Protein AF-A0A7I7SP99-F1 (afdb_monomer_lite)

Structure (mmCIF, N/CA/C/O backbone):
data_AF-A0A7I7SP99-F1
#
_entry.id   AF-A0A7I7SP99-F1
#
loop_
_atom_site.group_PDB
_atom_site.id
_atom_site.type_symbol
_atom_site.label_atom_id
_atom_site.label_alt_id
_atom_site.label_comp_id
_atom_site.label_asym_id
_atom_site.label_entity_id
_atom_site.label_seq_id
_atom_site.pdbx_PDB_ins_code
_atom_site.Cartn_x
_atom_site.Cartn_y
_atom_site.Cartn_z
_atom_site.occupancy
_atom_site.B_iso_or_equiv
_atom_site.auth_seq_id
_atom_site.auth_comp_id
_atom_site.auth_asym_id
_atom_site.auth_atom_id
_atom_site.pdbx_PDB_model_num
ATOM 1 N N . MET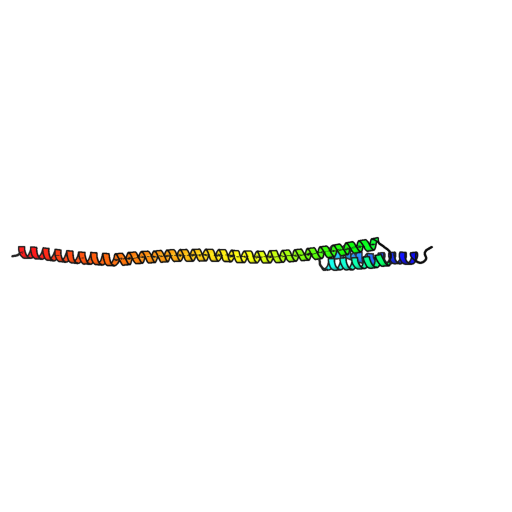 A 1 1 ? 38.782 -0.717 -62.010 1.00 42.06 1 MET A N 1
ATOM 2 C CA . MET A 1 1 ? 38.933 -0.086 -60.677 1.00 42.06 1 MET A CA 1
ATOM 3 C C . MET A 1 1 ? 37.761 0.852 -60.458 1.00 42.06 1 MET A C 1
ATOM 5 O O . MET A 1 1 ? 37.566 1.747 -61.267 1.00 42.06 1 MET A O 1
ATOM 9 N N . ASN A 1 2 ? 36.937 0.605 -59.436 1.00 46.06 2 ASN A N 1
ATOM 10 C CA . ASN A 1 2 ? 35.737 1.404 -59.179 1.00 46.06 2 ASN A CA 1
ATOM 11 C C . ASN A 1 2 ? 36.122 2.762 -58.578 1.00 46.06 2 ASN A C 1
ATOM 13 O O . ASN A 1 2 ? 36.427 2.861 -57.391 1.00 46.06 2 ASN A O 1
ATOM 17 N N . ILE A 1 3 ? 36.073 3.808 -59.401 1.00 51.94 3 ILE A N 1
ATOM 18 C CA . ILE A 1 3 ? 36.378 5.203 -59.034 1.00 51.94 3 ILE A CA 1
ATOM 19 C C . ILE A 1 3 ? 35.402 5.725 -57.957 1.00 51.94 3 ILE A C 1
ATOM 21 O O . ILE A 1 3 ? 35.738 6.629 -57.206 1.00 51.94 3 ILE A O 1
ATOM 25 N N . ILE A 1 4 ? 34.232 5.091 -57.813 1.00 56.94 4 ILE A N 1
ATOM 26 C CA . ILE A 1 4 ? 33.204 5.410 -56.806 1.00 56.94 4 ILE A CA 1
ATOM 27 C C . ILE A 1 4 ? 33.461 4.694 -55.459 1.00 56.94 4 ILE A C 1
ATOM 29 O O . ILE A 1 4 ? 33.071 5.189 -54.403 1.00 56.94 4 ILE A O 1
ATOM 33 N N . ALA A 1 5 ? 34.172 3.559 -55.455 1.00 56.34 5 ALA A N 1
ATOM 34 C CA . ALA A 1 5 ? 34.418 2.778 -54.235 1.00 56.34 5 ALA A CA 1
ATOM 35 C C . ALA A 1 5 ? 35.477 3.415 -53.316 1.00 56.34 5 ALA A C 1
ATOM 37 O O . ALA A 1 5 ? 35.370 3.321 -52.094 1.00 56.34 5 ALA A O 1
ATOM 38 N N . MET A 1 6 ? 36.469 4.099 -53.893 1.00 54.50 6 MET A N 1
ATOM 39 C CA . MET A 1 6 ? 37.490 4.844 -53.144 1.00 54.50 6 MET A CA 1
ATOM 40 C C . MET A 1 6 ? 36.904 6.004 -52.310 1.00 54.50 6 MET A C 1
ATOM 42 O O . MET A 1 6 ? 37.159 6.033 -51.106 1.00 54.50 6 MET A O 1
ATOM 46 N N . PRO A 1 7 ? 36.074 6.915 -52.864 1.00 63.28 7 PRO A N 1
ATOM 47 C CA . PRO A 1 7 ? 35.458 7.988 -52.083 1.00 63.28 7 PRO A CA 1
ATOM 48 C C . PRO A 1 7 ? 34.558 7.474 -50.954 1.00 63.28 7 PRO A C 1
ATOM 50 O O . PRO A 1 7 ? 34.599 8.022 -49.857 1.00 63.28 7 PRO A O 1
ATOM 53 N N . LEU A 1 8 ? 33.798 6.394 -51.173 1.00 60.19 8 LEU A N 1
ATOM 54 C CA . LEU A 1 8 ? 32.946 5.795 -50.136 1.00 60.19 8 LEU A CA 1
ATOM 55 C C . LEU A 1 8 ? 33.759 5.157 -49.001 1.00 60.19 8 LEU A C 1
ATOM 57 O O . LEU A 1 8 ? 33.396 5.294 -47.833 1.00 60.19 8 LEU A O 1
ATOM 61 N N . ALA A 1 9 ? 34.877 4.496 -49.314 1.00 61.97 9 ALA A N 1
ATOM 62 C CA . ALA A 1 9 ? 35.782 3.945 -48.306 1.00 61.97 9 ALA A CA 1
ATOM 63 C C . ALA A 1 9 ? 36.441 5.050 -47.462 1.00 61.97 9 ALA A C 1
ATOM 65 O O . ALA A 1 9 ? 36.540 4.927 -46.240 1.00 61.97 9 ALA A O 1
ATOM 66 N N . ILE A 1 10 ? 36.822 6.159 -48.098 1.00 67.25 10 ILE A N 1
ATOM 67 C CA . ILE A 1 10 ? 37.351 7.343 -47.416 1.00 67.25 10 ILE A CA 1
ATOM 68 C C . ILE A 1 10 ? 36.268 7.975 -46.530 1.00 67.25 10 ILE A C 1
ATOM 70 O O . ILE A 1 10 ? 36.549 8.296 -45.377 1.00 67.25 10 ILE A O 1
ATOM 74 N N . LEU A 1 11 ? 35.024 8.090 -47.005 1.00 63.97 11 LEU A N 1
ATOM 75 C CA . LEU A 1 11 ? 33.904 8.602 -46.206 1.00 63.97 11 LEU A CA 1
ATOM 76 C C . LEU A 1 11 ? 33.612 7.723 -44.983 1.00 63.97 11 LEU A C 1
ATOM 78 O O . LEU A 1 11 ? 33.389 8.246 -43.894 1.00 63.97 11 LEU A O 1
ATOM 82 N N . ARG A 1 12 ? 33.673 6.392 -45.129 1.00 62.91 12 ARG A N 1
ATOM 83 C CA . ARG A 1 12 ? 33.562 5.445 -44.005 1.00 62.91 12 ARG A CA 1
ATOM 84 C C . ARG A 1 12 ? 34.680 5.647 -42.983 1.00 62.91 12 ARG A C 1
ATOM 86 O O . ARG A 1 12 ? 34.412 5.617 -41.785 1.00 62.91 12 ARG A O 1
ATOM 93 N N . LEU A 1 13 ? 35.913 5.886 -43.437 1.00 63.59 13 LEU A N 1
ATOM 94 C CA . LEU A 1 13 ? 37.046 6.167 -42.554 1.00 63.59 13 LEU A CA 1
ATOM 95 C C . LEU A 1 13 ? 36.849 7.485 -41.791 1.00 63.59 13 LEU A C 1
ATOM 97 O O . LEU A 1 13 ? 37.051 7.522 -40.581 1.00 63.59 13 LEU A O 1
ATOM 101 N N . HIS A 1 14 ? 36.387 8.535 -42.474 1.00 63.97 14 HIS A N 1
ATOM 102 C CA . HIS A 1 14 ? 36.096 9.831 -41.857 1.00 63.97 14 HIS A CA 1
ATOM 103 C C . HIS A 1 14 ? 34.935 9.743 -40.867 1.00 63.97 14 HIS A C 1
ATOM 105 O O . HIS A 1 14 ? 35.029 10.293 -39.776 1.00 63.97 14 HIS A O 1
ATOM 111 N N . TYR A 1 15 ? 33.873 9.007 -41.197 1.00 64.88 15 TYR A N 1
ATOM 112 C CA . TYR A 1 15 ? 32.757 8.788 -40.280 1.00 64.88 15 TYR A CA 1
ATOM 113 C C . TYR A 1 15 ? 33.184 7.973 -39.053 1.00 64.88 15 TYR A C 1
ATOM 115 O O . TYR A 1 15 ? 32.831 8.313 -37.926 1.00 64.88 15 TYR A O 1
ATOM 123 N N . ARG A 1 16 ? 34.017 6.943 -39.242 1.00 64.75 16 ARG A N 1
ATOM 124 C CA . ARG A 1 16 ? 34.587 6.169 -38.134 1.00 64.75 16 ARG A CA 1
ATOM 125 C C . ARG A 1 16 ? 35.491 7.030 -37.251 1.00 64.75 16 ARG A C 1
ATOM 127 O O . ARG A 1 16 ? 35.411 6.902 -36.037 1.00 64.75 16 ARG A O 1
ATOM 134 N N . ALA A 1 17 ? 36.281 7.934 -37.829 1.00 63.00 17 ALA A N 1
ATOM 135 C CA . ALA A 1 17 ? 37.102 8.885 -37.080 1.00 63.00 17 ALA A CA 1
ATOM 136 C C . ALA A 1 17 ? 36.254 9.931 -36.333 1.00 63.00 17 ALA A C 1
ATOM 138 O O . ALA A 1 17 ? 36.488 10.175 -35.154 1.00 63.00 17 ALA A O 1
ATOM 139 N N . ALA A 1 18 ? 35.217 10.477 -36.975 1.00 64.50 18 ALA A N 1
ATOM 140 C CA . ALA A 1 18 ? 34.256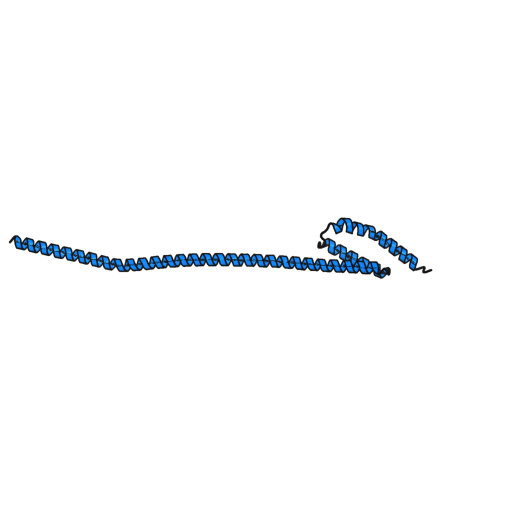 11.400 -36.363 1.00 64.50 18 ALA A CA 1
ATOM 141 C C . ALA A 1 18 ? 33.429 10.749 -35.241 1.00 64.50 18 ALA A C 1
ATOM 143 O O . ALA A 1 18 ? 32.850 11.443 -34.407 1.00 64.50 18 ALA A O 1
ATOM 144 N N . ARG A 1 19 ? 33.393 9.415 -35.202 1.00 67.88 19 ARG A N 1
ATOM 145 C CA . ARG A 1 19 ? 32.704 8.634 -34.180 1.00 67.88 19 ARG A CA 1
ATOM 146 C C . ARG A 1 19 ? 33.545 8.319 -32.944 1.00 67.88 19 ARG A C 1
ATOM 148 O O . ARG A 1 19 ? 32.969 8.081 -31.886 1.00 67.88 19 ARG A O 1
ATOM 155 N N . ILE A 1 20 ? 34.872 8.365 -33.045 1.00 62.22 20 ILE A N 1
ATOM 156 C CA . ILE A 1 20 ? 35.772 8.143 -31.902 1.00 62.22 20 ILE A CA 1
ATOM 157 C C . ILE A 1 20 ? 35.440 9.093 -30.732 1.00 62.22 20 ILE A C 1
ATOM 159 O O . ILE A 1 20 ? 35.297 8.603 -29.614 1.00 62.22 20 ILE A O 1
ATOM 163 N N . PRO A 1 21 ? 35.206 10.407 -30.942 1.00 60.69 21 PRO A N 1
ATOM 164 C CA . PRO A 1 21 ? 34.788 11.304 -29.865 1.00 60.69 21 PRO A CA 1
ATOM 165 C C . PRO A 1 21 ? 33.447 10.913 -29.233 1.00 60.69 21 PRO A C 1
ATOM 167 O O . PRO A 1 21 ? 33.309 10.983 -28.016 1.00 60.69 21 PRO A O 1
ATOM 170 N N . LEU A 1 22 ? 32.466 10.470 -30.032 1.00 64.38 22 LEU A N 1
ATOM 171 C CA . LEU A 1 22 ? 31.172 10.023 -29.505 1.00 64.38 22 LEU A CA 1
ATOM 172 C C . LEU A 1 22 ? 31.304 8.739 -28.678 1.00 64.38 22 LEU A C 1
ATOM 174 O O . LEU A 1 22 ? 30.697 8.657 -27.619 1.00 64.38 22 LEU A O 1
ATOM 178 N N . GLN A 1 23 ? 32.129 7.781 -29.110 1.00 63.34 23 GLN A N 1
ATOM 179 C CA . GLN A 1 23 ? 32.408 6.572 -28.326 1.00 63.34 23 GLN A CA 1
ATOM 180 C C . GLN A 1 23 ? 33.106 6.896 -27.002 1.00 63.34 23 GLN A C 1
ATOM 182 O O . GLN A 1 23 ? 32.782 6.306 -25.982 1.00 63.34 23 GLN A O 1
ATOM 187 N N . ILE A 1 24 ? 33.998 7.889 -26.979 1.00 64.12 24 ILE A N 1
ATOM 188 C CA . ILE A 1 24 ? 34.630 8.343 -25.732 1.00 64.12 24 ILE A CA 1
ATOM 189 C C . ILE A 1 24 ? 33.592 8.966 -24.782 1.00 64.12 24 ILE A C 1
ATOM 191 O O . ILE A 1 24 ? 33.638 8.729 -23.576 1.00 64.12 24 ILE A O 1
ATOM 195 N N . VAL A 1 25 ? 32.630 9.737 -25.301 1.00 64.38 25 VAL A N 1
ATOM 196 C CA . VAL A 1 25 ? 31.513 10.268 -24.495 1.00 64.38 25 VAL A CA 1
ATOM 197 C C . VAL A 1 25 ? 30.620 9.135 -23.978 1.00 64.38 25 VAL A C 1
ATOM 199 O O . VAL A 1 25 ? 30.200 9.173 -22.818 1.00 64.38 25 VAL A O 1
ATOM 202 N N . GLU A 1 26 ? 30.373 8.112 -24.796 1.00 65.00 26 GLU A N 1
ATOM 203 C CA . GLU A 1 26 ? 29.645 6.905 -24.401 1.00 65.00 26 GLU A CA 1
ATOM 204 C C . GLU A 1 26 ? 30.357 6.184 -23.240 1.00 65.00 26 GLU A C 1
ATOM 206 O O . GLU A 1 26 ? 29.755 5.973 -22.186 1.00 65.00 26 GLU A O 1
ATOM 211 N N . ASP A 1 27 ? 31.659 5.924 -23.378 1.00 63.78 27 ASP A N 1
ATOM 212 C CA . ASP A 1 27 ? 32.472 5.161 -22.422 1.00 63.78 27 ASP A CA 1
ATOM 213 C C . ASP A 1 27 ? 32.791 5.921 -21.119 1.00 63.78 27 ASP A C 1
ATOM 215 O O . ASP A 1 27 ? 32.989 5.304 -20.069 1.00 63.78 27 ASP A O 1
ATOM 219 N N . HIS A 1 28 ? 32.859 7.258 -21.139 1.00 64.19 28 HIS A N 1
ATOM 220 C CA . HIS A 1 28 ? 33.229 8.050 -19.955 1.00 64.19 28 HIS A CA 1
ATOM 221 C C . HIS A 1 28 ? 32.079 8.788 -19.277 1.00 64.19 28 HIS A C 1
ATOM 223 O O . HIS A 1 28 ? 32.114 8.959 -18.055 1.00 64.19 28 HIS A O 1
ATOM 229 N N . VAL A 1 29 ? 31.075 9.233 -20.031 1.00 63.56 29 VAL A N 1
ATOM 230 C CA . VAL A 1 29 ? 29.978 10.048 -19.496 1.00 63.56 29 VAL A CA 1
ATOM 231 C C . VAL A 1 29 ? 28.708 9.218 -19.420 1.00 63.56 29 VAL A C 1
ATOM 233 O O . VAL A 1 29 ? 28.150 9.069 -18.336 1.00 63.56 29 VAL A O 1
ATOM 236 N N . VAL A 1 30 ? 28.285 8.619 -20.533 1.00 62.16 30 VAL A N 1
ATOM 237 C CA . VAL A 1 30 ? 27.017 7.876 -20.613 1.00 62.16 30 VAL A CA 1
ATOM 238 C C . VAL A 1 30 ? 27.079 6.563 -19.832 1.00 62.16 30 VAL A C 1
ATOM 240 O O . VAL A 1 30 ? 26.119 6.216 -19.148 1.00 62.16 30 VAL A O 1
ATOM 243 N N . ALA A 1 31 ? 28.225 5.880 -19.825 1.00 67.25 31 ALA A N 1
ATOM 244 C CA . ALA A 1 31 ? 28.441 4.672 -19.033 1.00 67.25 31 ALA A CA 1
ATOM 245 C C . ALA A 1 31 ? 28.334 4.905 -17.515 1.00 67.25 31 ALA A C 1
ATOM 247 O O . ALA A 1 31 ? 28.016 3.970 -16.781 1.00 67.25 31 ALA A O 1
ATOM 248 N N . ARG A 1 32 ? 28.557 6.140 -17.035 1.00 71.56 32 ARG A N 1
ATOM 249 C CA . ARG A 1 32 ? 28.361 6.509 -15.622 1.00 71.56 32 ARG A CA 1
ATOM 250 C C . ARG A 1 32 ? 26.894 6.735 -15.257 1.00 71.56 32 ARG A C 1
ATOM 252 O O . ARG A 1 32 ? 26.564 6.730 -14.074 1.00 71.56 32 ARG A O 1
ATOM 259 N N . LEU A 1 33 ? 26.020 6.947 -16.241 1.00 66.12 33 LEU A N 1
ATOM 260 C CA . LEU A 1 33 ? 24.583 7.034 -16.015 1.00 66.12 33 LEU 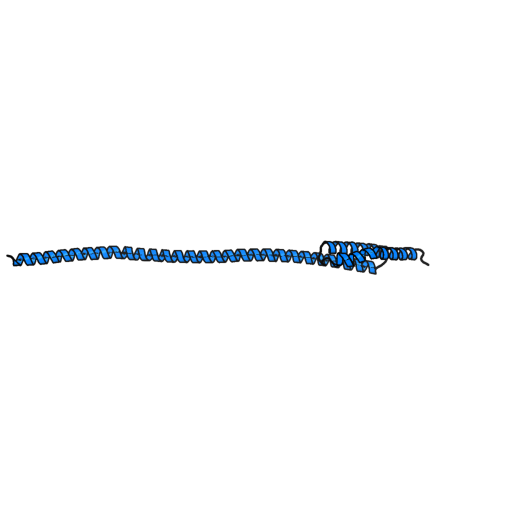A CA 1
ATOM 261 C C . LEU A 1 33 ? 23.975 5.629 -15.923 1.00 66.12 33 LEU A C 1
ATOM 263 O O . LEU A 1 33 ? 24.356 4.724 -16.672 1.00 66.12 33 LEU A O 1
ATOM 267 N N . SER A 1 34 ? 22.979 5.469 -15.042 1.00 70.62 34 SER A N 1
ATOM 268 C CA . SER A 1 34 ? 22.164 4.248 -14.983 1.00 70.62 34 SER A CA 1
ATOM 269 C C . SER A 1 34 ? 21.652 3.888 -16.380 1.00 70.62 34 SER A C 1
ATOM 271 O O . SER A 1 34 ? 21.265 4.775 -17.151 1.00 70.62 34 SER A O 1
ATOM 273 N N . SER A 1 35 ? 21.647 2.590 -16.694 1.00 65.25 35 SER A N 1
ATOM 274 C CA . SER A 1 35 ? 21.157 2.033 -17.961 1.00 65.25 35 SER A CA 1
ATOM 275 C C . SER A 1 35 ? 19.715 2.423 -18.277 1.00 65.25 35 SER A C 1
ATOM 277 O O . SER A 1 35 ? 19.341 2.433 -19.442 1.00 65.25 35 SER A O 1
ATOM 279 N N . GLU A 1 36 ? 18.935 2.783 -17.262 1.00 62.19 36 GLU A N 1
ATOM 280 C CA . GLU A 1 36 ? 17.530 3.185 -17.383 1.00 62.19 36 GLU A CA 1
ATOM 281 C C . GLU A 1 36 ? 17.339 4.704 -17.302 1.00 62.19 36 GLU A C 1
ATOM 283 O O . GLU A 1 36 ? 16.217 5.205 -17.347 1.00 62.19 36 GLU A O 1
ATOM 288 N N . SER A 1 37 ? 18.425 5.476 -17.180 1.00 73.38 37 SER A N 1
ATOM 289 C CA . SER A 1 37 ? 18.292 6.926 -17.087 1.00 73.38 37 SER A CA 1
ATOM 290 C C . SER A 1 37 ? 17.730 7.503 -18.399 1.00 73.38 37 SER A C 1
ATOM 292 O O . SER A 1 37 ? 18.232 7.181 -19.483 1.00 73.38 37 SER A O 1
ATOM 294 N N . PRO A 1 38 ? 16.740 8.413 -18.337 1.00 70.81 38 PRO A N 1
ATOM 295 C CA . PRO A 1 38 ? 16.126 8.981 -19.536 1.00 70.81 38 PRO A CA 1
ATOM 296 C C . PRO A 1 38 ? 17.137 9.647 -20.479 1.00 70.81 38 PRO A C 1
ATOM 298 O O . PRO A 1 38 ? 17.028 9.526 -21.696 1.00 70.81 38 PRO A O 1
ATOM 301 N N . ALA A 1 39 ? 18.159 10.307 -19.923 1.00 69.31 39 ALA A N 1
ATOM 302 C CA . ALA A 1 39 ? 19.209 10.964 -20.699 1.00 69.31 39 ALA A CA 1
ATOM 303 C C . ALA A 1 39 ? 20.071 9.965 -21.492 1.00 69.31 39 ALA A C 1
ATOM 305 O O . ALA A 1 39 ? 20.383 10.215 -22.656 1.00 69.31 39 ALA A O 1
ATOM 306 N N . ARG A 1 40 ? 20.413 8.815 -20.893 1.00 75.31 40 ARG A N 1
ATOM 307 C CA . ARG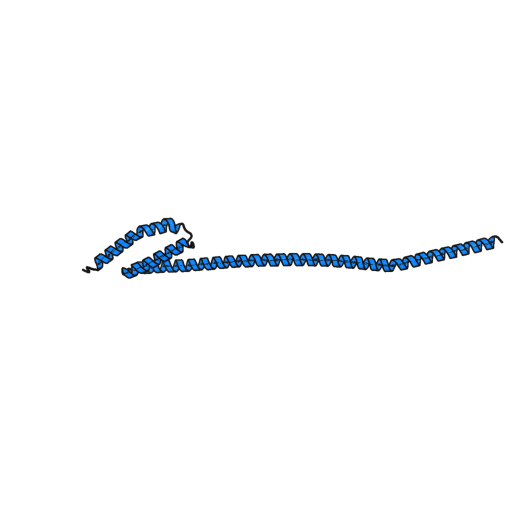 A 1 40 ? 21.163 7.746 -21.565 1.00 75.31 40 ARG A CA 1
ATOM 308 C C . ARG A 1 40 ? 20.341 7.090 -22.667 1.00 75.31 40 ARG A C 1
ATOM 310 O O . ARG A 1 40 ? 20.845 6.919 -23.770 1.00 75.31 40 ARG A O 1
ATOM 317 N N . LEU A 1 41 ? 19.075 6.783 -22.397 1.00 72.69 41 LEU A N 1
ATOM 318 C CA . LEU A 1 41 ? 18.180 6.146 -23.368 1.00 72.69 41 LEU A CA 1
ATOM 319 C C . LEU A 1 41 ? 17.919 7.037 -24.591 1.00 72.69 41 LEU A C 1
ATOM 321 O O . LEU A 1 41 ? 17.905 6.552 -25.722 1.00 72.69 41 LEU A O 1
ATOM 325 N N . LEU A 1 42 ? 17.767 8.351 -24.387 1.00 72.62 42 LEU A N 1
ATOM 326 C CA . LEU A 1 42 ? 17.657 9.319 -25.483 1.00 72.62 42 LEU A CA 1
ATOM 327 C C . LEU A 1 42 ? 18.945 9.386 -26.320 1.00 72.62 42 LEU A C 1
ATOM 329 O O . LEU A 1 42 ? 18.884 9.411 -27.555 1.00 72.62 42 LEU A O 1
ATOM 333 N N . TYR A 1 43 ? 20.108 9.381 -25.663 1.00 73.50 43 TYR A N 1
ATOM 334 C CA . TYR A 1 43 ? 21.406 9.365 -26.338 1.00 73.50 43 TYR A CA 1
ATOM 335 C C . TYR A 1 43 ? 21.603 8.088 -27.171 1.00 73.50 43 TYR A C 1
ATOM 337 O O . TYR A 1 43 ? 21.845 8.175 -28.373 1.00 73.50 43 TYR A O 1
ATOM 345 N N . GLU A 1 44 ? 21.416 6.909 -26.576 1.00 75.06 44 GLU A N 1
ATOM 346 C CA . GLU A 1 44 ? 21.571 5.613 -27.251 1.00 75.06 44 GLU A CA 1
ATOM 347 C C . GLU A 1 44 ? 20.621 5.472 -28.460 1.00 75.06 44 GLU A C 1
ATOM 349 O O . GLU A 1 44 ? 21.049 5.049 -29.537 1.00 75.06 44 GLU A O 1
ATOM 354 N N . ARG A 1 45 ? 19.361 5.918 -28.345 1.00 75.88 45 ARG A N 1
ATOM 355 C CA . ARG A 1 45 ? 18.392 5.906 -29.457 1.00 75.88 45 ARG A CA 1
ATOM 356 C C . ARG A 1 45 ? 18.794 6.831 -30.606 1.00 75.88 45 ARG A C 1
ATOM 358 O O . ARG A 1 45 ? 18.696 6.443 -31.771 1.00 75.88 45 ARG A O 1
ATOM 365 N N . SER A 1 46 ? 19.198 8.064 -30.297 1.00 69.44 46 SER A N 1
ATOM 366 C CA . SER A 1 46 ? 19.596 9.045 -31.319 1.00 69.44 46 SER A CA 1
ATOM 367 C C . SER A 1 46 ? 20.868 8.616 -32.053 1.00 69.44 46 SER A C 1
ATOM 369 O O . SER A 1 46 ? 20.928 8.720 -33.280 1.00 69.44 46 SER A O 1
ATOM 371 N N . LEU A 1 47 ? 21.831 8.041 -31.328 1.00 73.81 47 LEU A N 1
ATOM 372 C CA . LEU A 1 47 ? 23.036 7.452 -31.902 1.00 73.81 47 LEU A CA 1
ATOM 373 C C . LEU A 1 47 ? 22.706 6.229 -32.770 1.00 73.81 47 LEU A C 1
ATOM 375 O O . LEU A 1 47 ? 23.139 6.157 -33.917 1.00 73.81 47 LEU A O 1
ATOM 379 N N . GLY A 1 48 ? 21.868 5.312 -32.280 1.00 70.06 48 GLY A N 1
ATOM 380 C CA . GLY A 1 48 ? 21.440 4.139 -33.044 1.00 70.06 48 GLY A CA 1
ATOM 381 C C . GLY A 1 48 ? 20.704 4.498 -34.342 1.00 70.06 48 GLY A C 1
ATOM 382 O O . GLY A 1 48 ? 20.963 3.910 -35.392 1.00 70.06 48 GLY A O 1
ATOM 383 N N . ALA A 1 49 ? 19.840 5.517 -34.317 1.00 70.38 49 ALA A N 1
ATOM 384 C CA . ALA A 1 49 ? 19.153 6.007 -35.513 1.00 70.38 49 ALA A CA 1
ATOM 385 C C . ALA A 1 49 ? 20.116 6.653 -36.530 1.00 70.38 49 ALA A C 1
ATOM 387 O O . ALA A 1 49 ? 19.978 6.441 -37.743 1.00 70.38 49 ALA A O 1
ATOM 388 N N . LEU A 1 50 ? 21.111 7.406 -36.050 1.00 72.50 50 LEU A N 1
ATOM 389 C CA . LEU A 1 50 ? 22.159 7.989 -36.890 1.00 72.50 50 LEU A CA 1
ATOM 390 C C . LEU A 1 50 ? 22.957 6.888 -37.606 1.00 72.50 50 LEU A C 1
ATOM 392 O O . LEU A 1 50 ? 23.185 6.970 -38.812 1.00 72.50 50 LEU A O 1
ATOM 396 N N . ASP A 1 51 ? 23.298 5.822 -36.890 1.00 70.88 51 ASP A N 1
ATOM 397 C CA . ASP A 1 51 ? 24.061 4.685 -37.408 1.00 70.88 51 ASP A CA 1
ATOM 398 C C . ASP A 1 51 ? 23.318 3.884 -38.462 1.00 70.88 51 ASP A C 1
ATOM 400 O O . ASP A 1 51 ? 23.899 3.487 -39.470 1.00 70.88 51 ASP A O 1
ATOM 404 N N . VAL A 1 52 ? 22.020 3.663 -38.253 1.00 67.31 52 VAL A N 1
ATOM 405 C CA . VAL A 1 52 ? 21.150 3.028 -39.246 1.00 67.31 52 VAL A CA 1
ATOM 406 C C . VAL A 1 52 ? 21.131 3.852 -40.528 1.00 67.31 52 VAL A C 1
ATOM 408 O O . VAL A 1 52 ? 21.252 3.302 -41.623 1.00 67.31 52 VAL A O 1
ATOM 411 N N . THR A 1 53 ? 21.008 5.170 -40.399 1.00 69.31 53 THR A N 1
ATOM 412 C CA . THR A 1 53 ? 20.916 6.082 -41.543 1.00 69.31 53 THR A CA 1
ATOM 413 C C . THR A 1 53 ? 22.233 6.128 -42.318 1.00 69.31 53 THR A C 1
ATOM 415 O O . THR A 1 53 ? 22.242 5.952 -43.537 1.00 69.31 53 THR A O 1
ATOM 418 N N . VAL A 1 54 ? 23.357 6.283 -41.616 1.00 69.06 54 VAL A N 1
ATOM 419 C CA . VAL A 1 54 ? 24.690 6.348 -42.227 1.00 69.06 54 VAL A CA 1
ATOM 420 C C . VAL A 1 54 ? 25.137 4.984 -42.756 1.00 69.06 54 VAL A C 1
ATOM 422 O O . VAL A 1 54 ? 25.679 4.909 -43.855 1.00 69.06 54 VAL A O 1
ATOM 425 N N . GLY A 1 55 ? 24.854 3.894 -42.042 1.00 64.75 55 GLY A N 1
ATOM 426 C CA . GLY A 1 55 ? 25.128 2.529 -42.495 1.00 64.75 55 GLY A CA 1
ATOM 427 C C . GLY A 1 55 ? 24.366 2.179 -43.771 1.00 64.75 55 GLY A C 1
ATOM 428 O O . GLY A 1 55 ? 24.952 1.636 -44.705 1.00 64.75 55 GLY A O 1
ATOM 429 N N . ARG A 1 56 ? 23.093 2.581 -43.883 1.00 66.62 56 ARG A N 1
ATOM 430 C CA . ARG A 1 56 ? 22.315 2.431 -45.125 1.00 66.62 56 ARG A CA 1
ATOM 431 C C . ARG A 1 56 ? 22.858 3.302 -46.259 1.00 66.62 56 ARG A C 1
ATOM 433 O O . ARG A 1 56 ? 23.021 2.799 -47.365 1.00 66.62 56 ARG A O 1
ATOM 440 N N . ALA A 1 57 ? 23.185 4.567 -45.988 1.00 70.25 57 ALA A N 1
ATOM 441 C CA . ALA A 1 57 ? 23.708 5.494 -46.995 1.00 70.25 57 ALA A CA 1
ATOM 442 C C . ALA A 1 57 ? 25.101 5.097 -47.517 1.00 70.25 57 ALA A C 1
ATOM 444 O O . ALA A 1 57 ? 25.395 5.264 -48.698 1.00 70.25 57 ALA A O 1
ATOM 445 N N . LEU A 1 58 ? 25.955 4.546 -46.649 1.00 72.19 58 LEU A N 1
ATOM 446 C CA . LEU A 1 58 ? 27.310 4.114 -46.993 1.00 72.19 58 LEU A CA 1
ATOM 447 C C . LEU A 1 58 ? 27.386 2.650 -47.432 1.00 72.19 58 LEU A C 1
ATOM 449 O O . LEU A 1 58 ? 28.482 2.201 -47.762 1.00 72.19 58 LEU A O 1
ATOM 453 N N . GLY A 1 59 ? 26.286 1.890 -47.417 1.00 67.38 59 GLY A N 1
ATOM 454 C CA . GLY A 1 59 ? 26.265 0.456 -47.733 1.00 67.38 59 GLY A CA 1
ATOM 455 C C . GLY A 1 59 ? 27.035 -0.417 -46.730 1.00 67.38 59 GLY A C 1
ATOM 456 O O . GLY A 1 59 ? 27.655 -1.400 -47.135 1.00 67.38 59 GLY A O 1
ATOM 457 N N . ASP A 1 60 ? 27.081 -0.021 -45.455 1.00 72.44 60 ASP A N 1
ATOM 458 C CA . ASP A 1 60 ? 27.676 -0.770 -44.340 1.00 72.44 60 ASP A CA 1
ATOM 459 C C . ASP A 1 60 ? 26.565 -1.452 -43.508 1.00 72.44 60 ASP A C 1
ATOM 461 O O . ASP A 1 60 ? 25.967 -0.826 -42.623 1.00 72.44 60 ASP A O 1
ATOM 465 N N . PRO A 1 61 ? 26.247 -2.730 -43.791 1.00 69.94 61 PRO A N 1
ATOM 466 C CA . PRO A 1 61 ? 25.172 -3.444 -43.107 1.00 69.94 61 PRO A CA 1
ATOM 467 C C . PRO A 1 61 ? 25.481 -3.725 -41.631 1.00 69.94 61 PRO A C 1
ATOM 469 O O . PRO A 1 61 ? 24.552 -3.789 -40.828 1.00 69.94 61 PRO A O 1
ATOM 472 N N . GLY A 1 62 ? 26.758 -3.842 -41.247 1.00 71.94 62 GLY A N 1
ATOM 473 C CA . GLY A 1 62 ? 27.150 -4.079 -39.855 1.00 71.94 62 GLY A CA 1
ATOM 474 C C . GLY A 1 62 ? 26.883 -2.860 -38.973 1.00 71.94 62 GLY A C 1
ATOM 475 O O . GLY A 1 62 ? 26.364 -2.990 -37.863 1.00 71.94 62 GLY A O 1
ATOM 476 N N . LEU A 1 63 ? 27.160 -1.663 -39.499 1.00 69.88 63 LEU A N 1
ATOM 477 C CA . LEU A 1 63 ? 26.834 -0.400 -38.836 1.00 69.88 63 LEU A CA 1
ATOM 478 C C . LEU A 1 63 ? 25.318 -0.224 -38.664 1.00 69.88 63 LEU A C 1
ATOM 480 O O . LEU A 1 63 ? 24.852 0.130 -37.581 1.00 69.88 63 LEU A O 1
ATOM 484 N N . ALA A 1 64 ? 24.546 -0.537 -39.708 1.00 65.31 64 ALA A N 1
ATOM 485 C CA . ALA A 1 64 ? 23.094 -0.434 -39.653 1.00 65.31 64 ALA A CA 1
ATOM 486 C C . ALA A 1 64 ? 22.466 -1.430 -38.660 1.00 65.31 64 ALA A C 1
ATOM 488 O O . ALA A 1 64 ? 21.560 -1.064 -37.913 1.00 65.31 64 ALA A O 1
ATOM 489 N N . GLN A 1 65 ? 22.959 -2.670 -38.609 1.00 71.44 65 GLN A N 1
ATOM 490 C CA . GLN A 1 65 ? 22.456 -3.684 -37.680 1.00 71.44 65 GLN A CA 1
ATOM 491 C C . GLN A 1 65 ? 22.765 -3.329 -36.220 1.00 71.44 65 GLN A C 1
ATOM 493 O O . GLN A 1 65 ? 21.905 -3.476 -35.352 1.00 71.44 65 GLN A O 1
ATOM 498 N N . ARG A 1 66 ? 23.965 -2.799 -35.951 1.00 74.25 66 ARG A N 1
ATOM 499 C CA . ARG A 1 66 ? 24.358 -2.358 -34.607 1.00 74.25 66 ARG A CA 1
ATOM 500 C C . ARG A 1 66 ? 23.513 -1.182 -34.113 1.00 74.25 66 ARG A C 1
ATOM 502 O O . ARG A 1 66 ? 23.090 -1.191 -32.961 1.00 74.25 66 ARG A O 1
ATOM 509 N N . GLY A 1 67 ? 23.239 -0.205 -34.978 1.00 71.75 67 GLY A N 1
ATOM 510 C CA . GLY A 1 67 ? 22.378 0.929 -34.641 1.00 71.75 67 GLY A CA 1
ATOM 511 C C . GLY A 1 67 ? 20.936 0.518 -34.340 1.00 71.75 67 GLY A C 1
ATOM 512 O O . GLY A 1 67 ? 20.339 1.008 -33.382 1.00 71.75 67 GLY A O 1
ATOM 513 N N . ALA A 1 68 ? 20.400 -0.432 -35.114 1.00 71.00 68 ALA A N 1
ATOM 514 C CA . ALA A 1 68 ? 19.061 -0.972 -34.895 1.00 71.00 68 ALA A CA 1
ATOM 515 C C . ALA A 1 68 ? 18.950 -1.699 -33.544 1.00 71.00 68 ALA A C 1
ATOM 517 O O . ALA A 1 68 ? 18.029 -1.418 -32.782 1.00 71.00 68 ALA A O 1
ATOM 518 N N . ALA A 1 69 ? 19.924 -2.554 -33.214 1.00 76.12 69 ALA A N 1
ATOM 519 C CA . ALA A 1 69 ? 19.954 -3.266 -31.935 1.00 76.12 69 ALA A CA 1
ATOM 520 C C . ALA A 1 69 ? 20.060 -2.314 -30.728 1.00 76.12 69 ALA A C 1
ATOM 522 O O . ALA A 1 69 ? 19.446 -2.555 -29.689 1.00 76.12 69 ALA A O 1
ATOM 523 N N . LEU A 1 70 ? 20.818 -1.217 -30.860 1.00 73.94 70 LEU A N 1
ATOM 524 C CA . LEU A 1 70 ? 20.942 -0.215 -29.800 1.00 73.94 70 LEU A CA 1
ATOM 525 C C . LEU A 1 70 ? 19.620 0.534 -29.574 1.00 73.94 70 LEU A C 1
ATOM 527 O O . LEU A 1 70 ? 19.1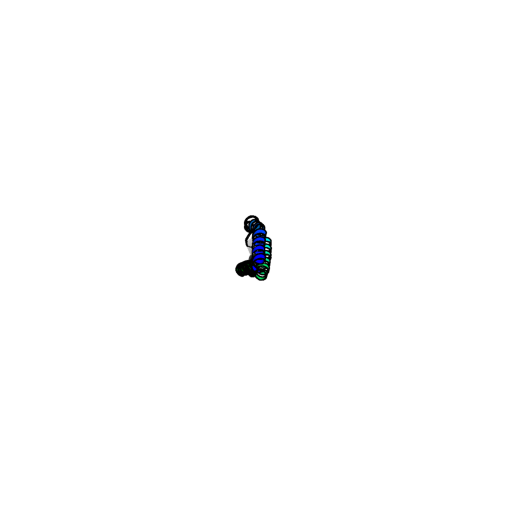83 0.661 -28.434 1.00 73.94 70 LEU A O 1
ATOM 531 N N . ALA A 1 71 ? 18.959 0.969 -30.651 1.00 71.75 71 ALA A N 1
ATOM 532 C CA . ALA A 1 71 ? 17.676 1.664 -30.563 1.00 71.75 71 ALA A CA 1
ATOM 533 C C . ALA A 1 71 ? 16.572 0.780 -29.954 1.00 71.75 71 ALA A C 1
ATOM 535 O O . ALA A 1 71 ? 15.839 1.238 -29.077 1.00 71.75 71 ALA A O 1
ATOM 536 N N . GLU A 1 72 ? 16.493 -0.489 -30.367 1.00 76.31 72 GLU A N 1
ATOM 537 C CA . GLU A 1 72 ? 15.535 -1.459 -29.824 1.00 76.31 72 GLU A CA 1
ATOM 538 C C . GLU A 1 72 ? 15.748 -1.680 -28.320 1.00 76.31 72 GLU A C 1
ATOM 540 O O . GLU A 1 72 ? 14.804 -1.587 -27.535 1.00 76.31 72 GLU A O 1
ATOM 545 N N . ARG A 1 73 ? 17.002 -1.882 -27.892 1.00 80.94 73 ARG A N 1
ATOM 546 C CA . ARG A 1 73 ? 17.346 -2.039 -26.473 1.00 80.94 73 ARG A CA 1
ATOM 547 C C . ARG A 1 73 ? 16.912 -0.832 -25.639 1.00 80.94 73 ARG A C 1
ATOM 549 O O . ARG A 1 73 ? 16.375 -1.017 -24.547 1.00 80.94 73 ARG A O 1
ATOM 556 N N . SER A 1 74 ? 17.138 0.389 -26.123 1.00 72.62 74 SER A N 1
ATOM 557 C CA . SER A 1 74 ? 16.746 1.595 -25.389 1.00 72.62 74 SER A CA 1
ATOM 558 C C . SER A 1 74 ? 15.224 1.740 -25.279 1.00 72.62 74 SER A C 1
ATOM 560 O O . SER A 1 74 ? 14.723 2.173 -24.243 1.00 72.62 74 SER A O 1
ATOM 562 N N . ASP A 1 75 ? 14.470 1.358 -26.313 1.00 74.06 75 ASP A N 1
ATOM 563 C CA . ASP A 1 75 ? 13.007 1.393 -26.261 1.00 74.06 75 ASP A CA 1
ATOM 564 C C . ASP A 1 75 ? 12.435 0.355 -25.281 1.00 74.06 75 ASP A C 1
ATOM 566 O O . ASP A 1 75 ? 11.515 0.690 -24.531 1.00 74.06 75 ASP A O 1
ATOM 570 N N . VAL A 1 76 ? 13.017 -0.850 -25.213 1.00 83.56 76 VAL A N 1
ATOM 571 C CA . VAL A 1 76 ? 12.645 -1.877 -24.221 1.00 83.56 76 VAL A CA 1
ATOM 572 C C . VAL A 1 76 ? 12.936 -1.405 -22.795 1.00 83.56 76 VAL A C 1
ATOM 574 O O . VAL A 1 76 ? 12.069 -1.509 -21.932 1.00 83.56 76 VAL A O 1
ATOM 577 N N . LEU A 1 77 ? 14.119 -0.839 -22.537 1.00 79.12 77 LEU A N 1
ATOM 578 C CA . LEU A 1 77 ? 14.483 -0.340 -21.203 1.00 79.12 77 LEU A CA 1
ATOM 579 C C . LEU A 1 77 ? 13.605 0.832 -20.753 1.00 79.12 77 LEU A C 1
ATOM 581 O O . LEU A 1 77 ? 13.231 0.919 -19.586 1.00 79.12 77 LEU A O 1
ATOM 585 N N . ARG A 1 78 ? 13.234 1.723 -21.677 1.00 78.94 78 ARG A N 1
ATOM 586 C CA . ARG A 1 78 ? 12.296 2.814 -21.391 1.00 78.94 78 ARG A CA 1
ATOM 587 C C . ARG A 1 78 ? 10.920 2.281 -20.993 1.00 78.94 78 ARG A C 1
ATOM 589 O O . ARG A 1 78 ? 10.287 2.842 -20.103 1.00 78.94 78 ARG A O 1
ATOM 596 N N . GLU A 1 79 ? 10.446 1.242 -21.673 1.00 81.06 79 GLU A N 1
ATOM 597 C CA . GLU A 1 79 ? 9.164 0.616 -21.357 1.00 81.06 79 GLU A CA 1
ATOM 598 C C . GLU A 1 79 ? 9.207 -0.123 -20.015 1.00 81.06 79 GLU A C 1
ATOM 600 O O . GLU A 1 79 ? 8.288 0.035 -19.216 1.00 81.06 79 GLU A O 1
ATOM 605 N N . ALA A 1 80 ? 10.298 -0.837 -19.725 1.00 84.50 80 ALA A N 1
ATOM 606 C CA . ALA A 1 80 ? 10.518 -1.465 -18.424 1.00 84.50 80 ALA A CA 1
ATOM 607 C C . ALA A 1 80 ? 10.469 -0.432 -17.285 1.00 84.50 80 ALA A C 1
ATOM 609 O O . ALA A 1 80 ? 9.662 -0.571 -16.372 1.00 84.50 80 ALA A O 1
ATOM 610 N N . GLY A 1 81 ? 11.211 0.676 -17.404 1.00 82.62 81 GLY A N 1
ATOM 611 C CA . GLY A 1 81 ? 11.188 1.737 -16.392 1.00 82.62 81 GLY A CA 1
ATOM 612 C C . GLY A 1 81 ? 9.814 2.402 -16.220 1.00 82.62 81 GLY A C 1
ATOM 613 O O . GLY A 1 81 ? 9.460 2.824 -15.119 1.00 82.62 81 GLY A O 1
ATOM 614 N N . ARG A 1 82 ? 9.002 2.478 -17.286 1.00 86.31 82 ARG A N 1
ATOM 615 C CA . ARG A 1 82 ? 7.611 2.957 -17.204 1.00 86.31 82 ARG A CA 1
ATOM 616 C C . ARG A 1 82 ? 6.738 1.995 -16.397 1.00 86.31 82 ARG A C 1
ATOM 618 O O . ARG A 1 82 ? 5.992 2.452 -15.534 1.00 86.31 82 ARG A O 1
ATOM 625 N N . LEU A 1 83 ? 6.845 0.696 -16.675 1.00 92.25 83 LEU A N 1
ATOM 626 C CA . LEU A 1 83 ? 6.101 -0.350 -15.973 1.00 92.25 83 LEU A CA 1
ATOM 627 C C . LEU A 1 83 ? 6.507 -0.444 -14.498 1.00 92.25 83 LEU A C 1
ATOM 629 O O . LEU A 1 83 ? 5.633 -0.552 -13.643 1.00 92.25 83 LEU A O 1
ATOM 633 N N . ASP A 1 84 ? 7.798 -0.322 -14.186 1.00 84.56 84 ASP A N 1
ATOM 634 C CA . ASP A 1 84 ? 8.285 -0.315 -12.803 1.00 84.56 84 ASP A CA 1
ATOM 635 C C . ASP A 1 84 ? 7.756 0.897 -12.027 1.00 84.56 84 ASP A C 1
ATOM 637 O O . ASP A 1 84 ? 7.260 0.759 -10.907 1.00 84.56 84 ASP A O 1
ATOM 641 N N . ALA A 1 85 ? 7.764 2.087 -12.637 1.00 89.56 85 ALA A N 1
ATOM 642 C CA . ALA A 1 85 ? 7.206 3.287 -12.015 1.00 89.56 85 ALA A CA 1
ATOM 643 C C . ALA A 1 85 ? 5.692 3.167 -11.751 1.00 89.56 85 ALA A C 1
ATOM 645 O O . ALA A 1 85 ? 5.203 3.632 -10.715 1.00 89.56 85 ALA A O 1
ATOM 646 N N . GLU A 1 86 ? 4.948 2.545 -12.669 1.00 93.25 86 GLU A N 1
ATOM 647 C CA . GLU A 1 86 ? 3.517 2.266 -12.513 1.00 93.25 86 GLU A CA 1
ATOM 648 C C . GLU A 1 86 ? 3.268 1.239 -11.400 1.00 93.25 86 GLU A C 1
ATOM 650 O O . GLU A 1 86 ? 2.451 1.483 -10.508 1.00 93.25 86 GLU A O 1
ATOM 655 N N . ALA A 1 87 ? 4.039 0.150 -11.372 1.00 93.38 87 ALA A N 1
ATOM 656 C CA . ALA A 1 87 ? 3.970 -0.864 -10.326 1.00 93.38 87 ALA A CA 1
ATOM 657 C C . ALA A 1 87 ? 4.283 -0.282 -8.936 1.00 93.38 87 ALA A C 1
ATOM 659 O O . ALA A 1 87 ? 3.574 -0.563 -7.969 1.00 93.38 87 ALA A O 1
ATOM 660 N N . GLU A 1 88 ? 5.293 0.584 -8.814 1.00 92.62 88 GLU A N 1
ATOM 661 C CA . GLU A 1 88 ? 5.595 1.286 -7.563 1.00 92.62 88 GLU A CA 1
ATOM 662 C C . GLU A 1 88 ? 4.494 2.273 -7.152 1.00 92.62 88 GLU A C 1
ATOM 664 O O . GLU A 1 88 ? 4.239 2.484 -5.959 1.00 92.62 88 GLU A O 1
ATOM 669 N N . ALA A 1 89 ? 3.863 2.951 -8.112 1.00 94.19 89 ALA A N 1
ATOM 670 C CA . ALA A 1 89 ? 2.738 3.837 -7.833 1.00 94.19 89 ALA A CA 1
ATOM 671 C C . ALA A 1 89 ? 1.541 3.046 -7.283 1.00 94.19 89 ALA A C 1
ATOM 673 O O . ALA A 1 89 ? 0.965 3.456 -6.268 1.00 94.19 89 ALA A O 1
ATOM 674 N N . GLU A 1 90 ? 1.245 1.894 -7.883 1.00 95.00 90 GLU A N 1
ATOM 675 C CA . GLU A 1 90 ? 0.161 1.005 -7.470 1.00 95.00 90 GLU A CA 1
ATOM 676 C C . GLU A 1 90 ? 0.450 0.316 -6.129 1.00 95.00 90 GLU A C 1
ATOM 678 O O . GLU A 1 90 ? -0.385 0.287 -5.227 1.00 95.00 90 GLU A O 1
ATOM 683 N N . ALA A 1 91 ? 1.682 -0.139 -5.898 1.00 94.88 91 ALA A N 1
ATOM 684 C CA . ALA A 1 91 ? 2.078 -0.675 -4.597 1.00 94.88 91 ALA A CA 1
ATOM 685 C C . ALA A 1 91 ? 1.908 0.371 -3.476 1.00 94.88 91 ALA A C 1
ATOM 687 O O . ALA A 1 91 ? 1.468 0.055 -2.362 1.00 94.88 91 ALA A O 1
ATOM 688 N N . ARG A 1 92 ? 2.215 1.645 -3.767 1.00 96.12 92 ARG A N 1
ATOM 689 C CA . ARG A 1 92 ? 2.019 2.759 -2.827 1.00 96.12 92 ARG A CA 1
ATOM 690 C C . ARG A 1 92 ? 0.543 3.091 -2.609 1.00 96.12 92 A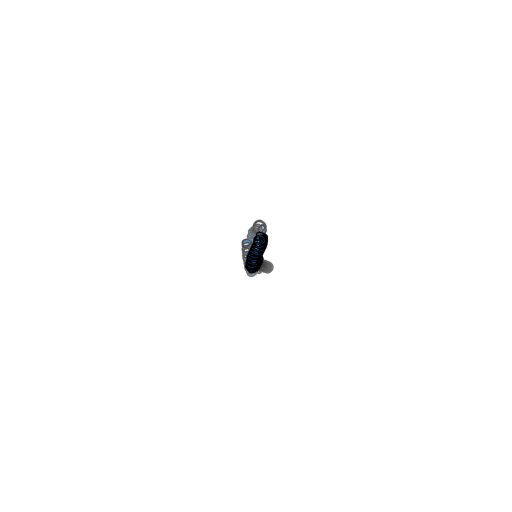RG A C 1
ATOM 692 O O . ARG A 1 92 ? 0.175 3.395 -1.472 1.00 96.12 92 ARG A O 1
ATOM 699 N N . SER A 1 93 ? -0.299 3.078 -3.646 1.00 95.94 93 SER A N 1
ATOM 700 C CA . SER A 1 93 ? -1.748 3.300 -3.504 1.00 95.94 93 SER A CA 1
ATOM 701 C C . SER A 1 93 ? -2.379 2.193 -2.652 1.00 95.94 93 SER A C 1
ATOM 703 O O . SER A 1 93 ? -2.995 2.503 -1.628 1.00 95.94 93 SER A O 1
ATOM 705 N N . ALA A 1 94 ? -2.095 0.929 -2.971 1.00 96.56 94 ALA A N 1
ATOM 706 C CA . ALA A 1 94 ? -2.588 -0.240 -2.250 1.00 96.56 94 ALA A CA 1
ATOM 707 C C . ALA A 1 94 ? -2.148 -0.245 -0.777 1.00 96.56 94 ALA A C 1
ATOM 709 O O . ALA A 1 94 ? -2.954 -0.481 0.123 1.00 96.56 94 ALA A O 1
ATOM 710 N N . SER A 1 95 ? -0.884 0.093 -0.497 1.00 96.31 95 SER A N 1
ATOM 711 C CA . SER A 1 95 ? -0.371 0.166 0.881 1.00 96.31 95 SER A CA 1
ATOM 712 C C . SER A 1 95 ? -1.066 1.249 1.713 1.00 96.31 95 SER A C 1
ATOM 714 O O . SER A 1 95 ? -1.355 1.048 2.901 1.00 96.31 95 SER A O 1
ATOM 716 N N . ARG A 1 96 ? -1.365 2.404 1.100 1.00 97.56 96 ARG A N 1
ATOM 717 C CA . ARG A 1 96 ? -2.125 3.483 1.749 1.00 97.56 96 ARG A CA 1
ATOM 718 C C . ARG A 1 96 ? -3.557 3.050 2.032 1.00 97.56 96 ARG A C 1
ATOM 720 O O . ARG A 1 96 ? -4.020 3.220 3.157 1.00 97.56 96 ARG A O 1
ATOM 727 N N . GLU A 1 97 ? -4.230 2.455 1.052 1.00 97.44 97 GLU A N 1
ATOM 728 C CA . GLU A 1 97 ? -5.600 1.972 1.219 1.00 97.44 97 GLU A CA 1
ATOM 729 C C . GLU A 1 97 ? -5.693 0.897 2.308 1.00 97.44 97 GLU A C 1
ATOM 731 O O . GLU A 1 97 ? -6.531 0.996 3.208 1.00 97.44 97 GLU A O 1
ATOM 736 N N . PHE A 1 98 ? -4.788 -0.083 2.285 1.00 97.88 98 PHE A N 1
ATOM 737 C CA . PHE A 1 98 ? -4.708 -1.122 3.306 1.00 97.88 98 PHE A CA 1
ATOM 738 C C . PHE A 1 98 ? -4.552 -0.526 4.708 1.00 97.88 98 PHE A C 1
ATOM 740 O O . PHE A 1 98 ? -5.270 -0.906 5.635 1.00 97.88 98 PHE A O 1
ATOM 747 N N . THR A 1 99 ? -3.650 0.445 4.868 1.00 97.25 99 THR A N 1
ATOM 748 C CA . THR A 1 99 ? -3.413 1.110 6.157 1.00 97.25 99 THR A CA 1
ATOM 749 C C . THR A 1 99 ? -4.654 1.860 6.640 1.00 97.25 99 THR A C 1
ATOM 751 O O . THR A 1 99 ? -5.021 1.753 7.813 1.00 97.25 99 THR A O 1
ATOM 754 N N . THR A 1 100 ? -5.341 2.574 5.746 1.00 98.12 100 THR A N 1
ATOM 755 C CA . THR A 1 100 ? -6.592 3.278 6.060 1.00 98.12 100 THR A CA 1
ATOM 756 C C . THR A 1 100 ? -7.670 2.306 6.525 1.00 98.12 100 THR A C 1
ATOM 758 O O . THR A 1 100 ? -8.164 2.447 7.647 1.00 98.12 100 THR A O 1
ATOM 761 N N . ARG A 1 101 ? -7.964 1.265 5.732 1.00 97.81 101 ARG A N 1
ATOM 762 C CA . ARG A 1 101 ? -8.982 0.257 6.071 1.00 97.81 101 ARG A CA 1
ATOM 763 C C . ARG A 1 101 ? -8.649 -0.474 7.371 1.00 97.81 101 ARG A C 1
ATOM 765 O O . ARG A 1 101 ? -9.524 -0.686 8.208 1.00 97.81 101 ARG A O 1
ATOM 772 N N . ARG A 1 102 ? -7.374 -0.812 7.596 1.00 98.19 102 ARG A N 1
ATOM 773 C CA . ARG A 1 102 ? -6.910 -1.423 8.851 1.00 98.19 102 ARG A CA 1
ATOM 774 C C . ARG A 1 102 ? -7.177 -0.511 10.050 1.00 98.19 102 ARG A C 1
ATOM 776 O O . ARG A 1 102 ? -7.708 -0.965 11.061 1.00 98.19 102 ARG A O 1
ATOM 783 N N . ASN A 1 103 ? -6.833 0.770 9.946 1.00 98.25 103 ASN A N 1
ATOM 784 C CA . ASN A 1 103 ? -7.033 1.736 11.027 1.00 98.25 103 ASN A CA 1
ATOM 785 C C . ASN A 1 103 ? -8.516 2.023 11.291 1.00 98.25 103 ASN A C 1
ATOM 787 O O . ASN A 1 103 ? -8.904 2.290 12.430 1.00 98.25 103 ASN A O 1
ATOM 791 N N . GLU A 1 104 ? -9.355 1.994 10.259 1.00 97.81 104 GLU A N 1
ATOM 792 C CA . GLU A 1 104 ? -10.812 2.071 10.396 1.00 97.81 104 GLU A CA 1
ATOM 793 C C . GLU A 1 104 ? -11.376 0.845 11.108 1.00 97.81 104 GLU A C 1
ATOM 795 O O . GLU A 1 104 ? -12.120 1.007 12.073 1.00 97.81 104 GLU A O 1
ATOM 800 N N . ALA A 1 105 ? -10.955 -0.363 10.726 1.00 98.06 105 ALA A N 1
ATOM 801 C CA . ALA A 1 105 ? -11.375 -1.598 11.384 1.00 98.06 105 ALA A CA 1
ATOM 802 C C . ALA A 1 105 ? -10.985 -1.620 12.873 1.00 98.06 105 ALA A C 1
ATOM 804 O O . ALA A 1 105 ? -11.808 -1.951 13.728 1.00 98.06 105 ALA A O 1
ATOM 805 N N . ILE A 1 106 ? -9.762 -1.191 13.209 1.00 98.25 106 ILE A N 1
ATOM 806 C CA . ILE A 1 106 ? -9.308 -1.074 14.605 1.00 98.25 106 ILE A CA 1
ATOM 807 C C . ILE A 1 106 ? -10.176 -0.072 15.380 1.00 98.25 106 ILE A C 1
ATOM 809 O O . ILE A 1 106 ? -10.618 -0.366 16.494 1.00 98.25 106 ILE A O 1
ATOM 813 N N . ARG A 1 107 ? -10.458 1.103 14.800 1.00 98.19 107 ARG A N 1
ATOM 814 C CA . ARG A 1 107 ? -11.319 2.120 15.427 1.00 98.19 107 ARG A CA 1
ATOM 815 C C . ARG A 1 107 ? -12.746 1.613 15.622 1.00 98.19 107 ARG A C 1
ATOM 817 O O . ARG A 1 107 ? -13.287 1.759 16.715 1.00 98.19 107 ARG A O 1
ATOM 824 N N . ALA A 1 108 ? -13.328 0.980 14.608 1.00 97.94 108 ALA A N 1
ATOM 825 C CA . ALA A 1 108 ? -14.664 0.399 14.673 1.00 97.94 108 ALA A CA 1
ATOM 826 C C . ALA A 1 108 ? -14.754 -0.668 15.772 1.00 97.94 108 ALA A C 1
ATOM 828 O O . ALA A 1 108 ? -15.660 -0.614 16.601 1.00 97.94 108 ALA A O 1
ATOM 829 N N . SER A 1 109 ? -13.769 -1.568 15.849 1.00 97.62 109 SER A N 1
ATOM 830 C CA . SER A 1 109 ? -13.695 -2.586 16.900 1.00 97.62 109 SER A CA 1
ATOM 831 C C . SER A 1 109 ? -13.625 -1.964 18.296 1.00 97.62 109 SER A C 1
ATOM 833 O O . SER A 1 109 ? -14.372 -2.359 19.190 1.00 97.62 109 SER A O 1
ATOM 835 N N . LYS A 1 110 ? -12.763 -0.958 18.497 1.00 98.19 110 LYS A N 1
ATOM 836 C CA . LYS A 1 110 ? -12.617 -0.280 19.794 1.00 98.19 110 LYS A CA 1
ATOM 837 C C . LYS A 1 110 ? -13.894 0.460 20.201 1.00 98.19 110 LYS A C 1
ATOM 839 O O . LYS A 1 110 ? -14.294 0.418 21.367 1.00 98.19 110 LYS A O 1
ATOM 844 N N . ASN A 1 111 ? -14.552 1.107 19.243 1.00 97.81 111 ASN A N 1
ATOM 845 C CA . ASN A 1 111 ? -15.821 1.794 19.466 1.00 97.81 111 ASN A CA 1
ATOM 846 C C . ASN A 1 111 ? -16.935 0.804 19.820 1.00 97.81 111 ASN A C 1
ATOM 848 O O . ASN A 1 111 ? -17.671 1.048 20.771 1.00 97.81 111 ASN A O 1
ATOM 852 N N . ALA A 1 112 ? -17.023 -0.327 19.115 1.00 97.56 112 ALA A N 1
ATOM 853 C CA . ALA A 1 112 ? -17.994 -1.380 19.401 1.00 97.56 112 ALA A CA 1
ATOM 854 C C . ALA A 1 112 ? -17.789 -1.979 20.799 1.00 97.56 112 ALA A C 1
ATOM 856 O O . ALA A 1 112 ? -18.755 -2.154 21.540 1.00 97.56 112 ALA A O 1
ATOM 857 N N . GLN A 1 113 ? -16.538 -2.225 21.197 1.00 97.62 113 GLN A N 1
ATOM 858 C CA . GLN A 1 113 ? -16.217 -2.706 22.540 1.00 97.62 113 GLN A CA 1
ATOM 859 C C . GLN A 1 113 ? -16.611 -1.684 23.612 1.00 97.62 113 GLN A C 1
ATOM 861 O O . GLN A 1 113 ? -17.333 -2.019 24.544 1.00 97.62 113 GLN A O 1
ATOM 866 N N . THR A 1 114 ? -16.253 -0.414 23.417 1.00 97.94 114 THR A N 1
ATOM 867 C CA . THR A 1 114 ? -16.632 0.672 24.336 1.00 97.94 114 THR A CA 1
ATOM 868 C C . THR A 1 114 ? -18.154 0.821 24.444 1.00 97.94 114 THR A C 1
ATOM 870 O O . THR A 1 114 ? -18.685 1.040 25.531 1.00 97.94 114 THR A O 1
ATOM 873 N N . ALA A 1 115 ? -18.876 0.717 23.325 1.00 97.81 115 ALA A N 1
ATOM 874 C CA . ALA A 1 115 ? -20.334 0.786 23.300 1.00 97.81 115 ALA A CA 1
ATOM 875 C C . ALA A 1 115 ? -20.966 -0.399 24.042 1.00 97.81 115 ALA A C 1
ATOM 877 O O . ALA A 1 115 ? -21.894 -0.204 24.825 1.00 97.81 115 ALA A O 1
ATOM 878 N N . LYS A 1 116 ? -20.427 -1.609 23.850 1.00 97.81 116 LYS A N 1
ATOM 879 C CA . LYS A 1 116 ? -20.851 -2.807 24.579 1.00 97.81 116 LYS A CA 1
ATOM 880 C C . LYS A 1 116 ? -20.638 -2.644 26.083 1.00 97.81 116 LYS A C 1
ATOM 882 O O . LYS A 1 116 ? -21.564 -2.906 26.843 1.00 97.81 116 LYS A O 1
ATOM 887 N N . ASP A 1 117 ? -19.466 -2.180 26.506 1.00 97.81 117 ASP A N 1
ATOM 888 C CA . ASP A 1 117 ? -19.155 -1.991 27.926 1.00 97.81 117 ASP A CA 1
ATOM 889 C C . ASP A 1 117 ? -20.103 -0.965 28.562 1.00 97.81 117 ASP A C 1
ATOM 891 O O . ASP A 1 117 ? -20.688 -1.222 29.614 1.00 97.81 117 ASP A O 1
ATOM 895 N N . LYS A 1 118 ? -20.357 0.158 27.876 1.00 97.94 118 LYS A N 1
ATOM 896 C CA . LYS A 1 118 ? -21.350 1.153 28.312 1.00 97.94 118 LYS A CA 1
ATOM 897 C C . LYS A 1 118 ? -22.754 0.561 28.429 1.00 97.94 118 LYS A C 1
ATOM 899 O O . LYS A 1 118 ? -23.415 0.801 29.434 1.00 97.94 118 LYS A O 1
ATOM 904 N N . ALA A 1 119 ? -23.188 -0.219 27.440 1.00 98.00 119 ALA A N 1
ATOM 905 C CA . ALA A 1 119 ? -24.505 -0.851 27.446 1.00 98.00 119 ALA A CA 1
ATOM 906 C C . ALA A 1 119 ? -24.653 -1.863 28.593 1.00 98.00 119 ALA A C 1
ATOM 908 O O . ALA A 1 119 ? -25.700 -1.916 29.235 1.00 98.00 119 ALA A O 1
ATOM 909 N N . VAL A 1 120 ? -23.603 -2.636 28.894 1.00 98.06 120 VAL A N 1
ATOM 910 C CA . VAL A 1 120 ? -23.587 -3.563 30.036 1.00 98.06 120 VAL A CA 1
ATOM 911 C C . VAL A 1 120 ? -23.681 -2.801 31.358 1.00 98.06 120 VAL A C 1
ATOM 913 O O . VAL A 1 120 ? -24.489 -3.165 32.211 1.00 98.06 120 VAL A O 1
ATOM 916 N N . GLU A 1 121 ? -22.909 -1.729 31.528 1.00 97.88 121 GLU A N 1
ATOM 917 C CA . GLU A 1 121 ? -22.942 -0.910 32.746 1.00 97.88 121 GLU A CA 1
ATOM 918 C C . GLU A 1 121 ? -24.275 -0.176 32.933 1.00 97.88 121 GLU A C 1
ATOM 920 O O . GLU A 1 121 ? -24.775 -0.034 34.050 1.00 97.88 121 GLU A O 1
ATOM 925 N N . GLU A 1 122 ? -24.894 0.284 31.849 1.00 97.50 122 GLU A N 1
ATOM 926 C CA . GLU A 1 122 ? -26.232 0.868 31.889 1.00 97.50 122 GLU A CA 1
ATOM 927 C C . GLU A 1 122 ? -27.296 -0.181 32.241 1.00 97.50 122 GLU A C 1
ATOM 929 O O . GLU A 1 122 ? -28.125 0.050 33.124 1.00 97.50 122 GLU A O 1
ATOM 934 N N . ALA A 1 123 ? -27.235 -1.370 31.635 1.00 97.56 123 ALA A N 1
ATOM 935 C CA . ALA A 1 123 ? -28.136 -2.473 31.954 1.00 97.56 123 ALA A CA 1
ATOM 936 C C . ALA A 1 123 ? -28.019 -2.906 33.425 1.00 97.56 123 ALA A C 1
ATOM 938 O O . ALA A 1 123 ? -29.042 -3.113 34.082 1.00 97.56 123 ALA A O 1
ATOM 939 N N . ARG A 1 124 ? -26.795 -2.983 33.967 1.00 97.62 124 ARG A N 1
ATOM 940 C CA . ARG A 1 124 ? -26.546 -3.265 35.391 1.00 97.62 124 ARG A CA 1
ATOM 941 C C . ARG A 1 124 ? -27.161 -2.203 36.292 1.00 97.62 124 ARG A C 1
ATOM 943 O O . ARG A 1 124 ? -27.940 -2.546 37.179 1.00 97.62 124 ARG A O 1
ATOM 950 N N . ARG A 1 125 ? -26.896 -0.920 36.026 1.00 97.75 125 ARG A N 1
ATOM 951 C CA . ARG A 1 125 ? -27.474 0.192 36.801 1.00 97.75 125 ARG A CA 1
ATOM 952 C C . ARG A 1 125 ? -29.000 0.182 36.772 1.00 97.75 125 ARG A C 1
ATOM 954 O O . ARG A 1 125 ? -29.632 0.351 37.813 1.00 97.75 125 ARG A O 1
ATOM 961 N N . ASN A 1 126 ? -29.595 -0.088 35.613 1.00 97.25 126 ASN A N 1
ATOM 962 C CA . ASN A 1 126 ? -31.045 -0.194 35.470 1.00 97.25 126 ASN A CA 1
ATOM 963 C C . ASN A 1 126 ? -31.618 -1.392 36.239 1.00 97.25 126 ASN A C 1
ATOM 965 O O . ASN A 1 126 ? -32.666 -1.267 36.874 1.00 97.25 126 ASN A O 1
ATOM 969 N N . ALA A 1 127 ? -30.940 -2.541 36.222 1.00 96.38 127 ALA A N 1
ATOM 970 C CA . ALA A 1 127 ? -31.344 -3.710 36.997 1.00 96.38 127 ALA A CA 1
ATOM 971 C C . ALA A 1 127 ? -31.266 -3.442 38.509 1.00 96.38 127 ALA A C 1
ATOM 973 O O . ALA A 1 127 ? -32.221 -3.719 39.232 1.00 96.38 127 ALA A O 1
ATOM 974 N N . GLU A 1 128 ? -30.181 -2.833 38.989 1.00 96.19 128 GLU A N 1
ATOM 975 C CA . GLU A 1 128 ? -30.042 -2.449 40.395 1.00 96.19 128 GLU A CA 1
ATOM 976 C C . GLU A 1 128 ? -31.097 -1.435 40.837 1.00 96.19 128 GLU A C 1
ATOM 978 O O . GLU A 1 128 ? -31.654 -1.568 41.928 1.00 96.19 128 GLU A O 1
ATOM 983 N N . ALA A 1 129 ? -31.385 -0.431 40.005 1.00 96.06 129 ALA A N 1
ATOM 984 C CA . ALA A 1 129 ? -32.425 0.552 40.277 1.00 96.06 129 ALA A CA 1
ATOM 985 C C . ALA A 1 129 ? -33.799 -0.122 40.392 1.00 96.06 129 ALA A C 1
ATOM 987 O O . ALA A 1 129 ? -34.538 0.153 41.334 1.00 96.06 129 ALA A O 1
ATOM 988 N N . ARG A 1 130 ? -34.120 -1.071 39.501 1.00 94.69 130 ARG A N 1
ATOM 989 C CA . ARG A 1 130 ? -35.359 -1.863 39.582 1.00 94.69 130 ARG A CA 1
ATOM 990 C C . ARG A 1 130 ? -35.436 -2.674 40.874 1.00 94.69 130 ARG A C 1
ATOM 992 O O . ARG A 1 130 ? -36.468 -2.642 41.536 1.00 94.69 130 ARG A O 1
ATOM 999 N N . THR A 1 131 ? -34.353 -3.347 41.262 1.00 95.06 131 THR A N 1
ATOM 1000 C CA . THR A 1 131 ? -34.301 -4.114 42.516 1.00 95.06 131 THR A CA 1
ATOM 1001 C C . THR A 1 131 ? -34.498 -3.214 43.734 1.00 95.06 131 THR A C 1
ATOM 1003 O O . THR A 1 131 ? -35.281 -3.547 44.621 1.00 95.06 131 THR A O 1
ATOM 1006 N N . ARG A 1 132 ? -33.842 -2.046 43.772 1.00 94.12 132 ARG A N 1
ATOM 1007 C CA . ARG A 1 132 ? -34.008 -1.067 44.858 1.00 94.12 132 ARG A CA 1
ATOM 1008 C C . ARG A 1 132 ? -35.436 -0.529 44.923 1.00 94.12 132 ARG A C 1
ATOM 1010 O O . ARG A 1 132 ? -36.036 -0.575 45.993 1.00 94.12 132 ARG A O 1
ATOM 1017 N N . ASN A 1 133 ? -35.993 -0.115 43.786 1.00 94.75 133 ASN A N 1
ATOM 1018 C CA . ASN A 1 133 ? -37.352 0.419 43.695 1.00 94.75 133 ASN A CA 1
ATOM 1019 C C . ASN A 1 133 ? -38.419 -0.624 44.060 1.00 94.75 133 ASN A C 1
ATOM 1021 O O . ASN A 1 133 ? -39.474 -0.258 44.563 1.00 94.75 133 ASN A O 1
ATOM 1025 N N . ALA A 1 134 ? -38.168 -1.917 43.829 1.00 91.44 134 ALA A N 1
ATOM 1026 C CA . ALA A 1 134 ? -39.066 -2.988 44.261 1.00 91.44 134 ALA A CA 1
ATOM 1027 C C . ALA A 1 134 ? -38.923 -3.308 45.762 1.00 91.44 134 ALA A C 1
ATOM 1029 O O . ALA A 1 134 ? -39.917 -3.582 46.435 1.00 91.44 134 ALA A O 1
ATOM 1030 N N . ALA A 1 135 ? -37.700 -3.263 46.301 1.00 93.75 135 ALA A N 1
ATOM 1031 C CA . ALA A 1 135 ? -37.424 -3.591 47.698 1.00 93.75 135 ALA A CA 1
ATOM 1032 C C . ALA A 1 135 ? -37.811 -2.471 48.678 1.00 93.75 135 ALA A C 1
ATOM 1034 O O . ALA A 1 135 ? -38.242 -2.773 49.789 1.00 93.75 135 ALA A O 1
ATOM 1035 N N . GLN A 1 136 ? -37.672 -1.197 48.294 1.00 94.75 136 GLN A N 1
ATOM 1036 C CA . GLN A 1 136 ? -37.966 -0.049 49.162 1.00 94.75 136 GLN A CA 1
ATOM 1037 C C . GLN A 1 136 ? -39.421 -0.032 49.665 1.00 94.75 136 GLN A C 1
ATOM 1039 O O . GLN A 1 136 ? -39.602 -0.080 50.880 1.00 94.75 136 GLN A O 1
ATOM 1044 N N . PRO A 1 137 ? -40.457 -0.106 48.805 1.00 94.25 137 PRO A N 1
ATOM 1045 C CA . PRO A 1 137 ? -41.845 -0.120 49.266 1.00 94.25 137 PRO A CA 1
ATOM 1046 C C . PRO A 1 137 ? -42.183 -1.341 50.126 1.00 94.25 137 PRO A C 1
ATOM 1048 O O . PRO A 1 137 ? -43.057 -1.282 50.986 1.00 94.25 137 PRO A O 1
ATOM 1051 N N . ALA A 1 138 ? -41.530 -2.483 49.881 1.00 91.56 138 ALA A N 1
ATOM 1052 C CA . ALA A 1 138 ? -41.716 -3.676 50.702 1.00 91.56 138 ALA A CA 1
ATOM 1053 C C . ALA A 1 138 ? -41.117 -3.493 52.106 1.00 91.56 138 ALA A C 1
ATOM 1055 O O . ALA A 1 138 ? -41.755 -3.872 53.086 1.00 91.56 138 ALA A O 1
ATOM 1056 N N . ARG A 1 139 ? -39.930 -2.878 52.201 1.00 92.81 139 ARG A N 1
ATOM 1057 C CA . ARG A 1 139 ? -39.285 -2.534 53.477 1.00 92.81 139 ARG A CA 1
ATOM 1058 C C . ARG A 1 139 ? -40.091 -1.503 54.254 1.00 92.81 139 ARG A C 1
ATOM 1060 O O . ARG A 1 139 ? -40.423 -1.769 55.397 1.00 92.81 139 ARG A O 1
ATOM 1067 N N . GLU A 1 140 ? -40.506 -0.414 53.610 1.00 95.19 140 GLU A N 1
ATOM 1068 C CA . GLU A 1 140 ? -41.344 0.618 54.238 1.00 95.19 140 GLU A CA 1
ATOM 1069 C C . GLU A 1 140 ? -42.627 0.021 54.829 1.00 95.19 140 GLU A C 1
ATOM 1071 O O . GLU A 1 140 ? -42.970 0.283 55.978 1.00 95.19 140 GLU A O 1
ATOM 1076 N N . ARG A 1 141 ? -43.310 -0.859 54.084 1.00 94.31 141 ARG A N 1
ATOM 1077 C CA . ARG A 1 141 ? -44.501 -1.555 54.595 1.00 94.31 141 ARG A CA 1
ATOM 1078 C C . ARG A 1 141 ? -44.191 -2.474 55.773 1.00 94.31 141 ARG A C 1
ATOM 1080 O O . ARG A 1 141 ? -45.009 -2.557 56.686 1.00 94.31 141 ARG A O 1
ATOM 1087 N N . ALA A 1 142 ? -43.060 -3.179 55.745 1.00 94.31 142 ALA A N 1
ATOM 1088 C CA . ALA A 1 142 ? -42.641 -4.039 56.846 1.00 94.31 142 ALA A CA 1
ATOM 1089 C C . ALA A 1 142 ? -42.328 -3.220 58.109 1.00 94.31 142 ALA A C 1
ATOM 1091 O O . ALA A 1 142 ? -42.772 -3.596 59.193 1.00 94.31 142 ALA A O 1
ATOM 1092 N N . ASP A 1 143 ? -41.650 -2.080 57.960 1.00 95.38 143 ASP A N 1
ATOM 1093 C CA . ASP A 1 143 ? -41.321 -1.171 59.060 1.00 95.38 143 ASP A CA 1
ATOM 1094 C C . ASP A 1 143 ? -42.595 -0.556 59.663 1.00 95.38 143 ASP A C 1
ATOM 1096 O O . ASP A 1 143 ? -42.819 -0.670 60.867 1.00 95.38 143 ASP A O 1
ATOM 1100 N N . THR A 1 144 ? -43.513 -0.040 58.836 1.00 96.25 144 THR A N 1
ATOM 1101 C CA . THR A 1 144 ? -44.815 0.468 59.313 1.00 96.25 144 THR A CA 1
ATOM 1102 C C . THR A 1 144 ? -45.652 -0.622 59.994 1.00 96.25 144 THR A C 1
ATOM 1104 O O . THR A 1 144 ? -46.346 -0.362 60.978 1.00 96.25 144 THR A O 1
ATOM 1107 N N . ALA A 1 145 ? -45.634 -1.856 59.480 1.00 95.50 145 ALA A N 1
ATOM 1108 C CA . ALA A 1 145 ? -46.349 -2.967 60.107 1.00 95.50 145 ALA A CA 1
ATOM 1109 C C . ALA A 1 145 ? -45.757 -3.324 61.479 1.00 95.50 145 ALA A C 1
ATOM 1111 O O . ALA A 1 145 ? -46.513 -3.629 62.403 1.00 95.50 145 ALA A O 1
ATOM 1112 N N . LYS A 1 146 ? -44.428 -3.253 61.620 1.00 96.31 146 LYS A N 1
ATOM 1113 C CA . LYS A 1 146 ? -43.728 -3.467 62.887 1.00 96.31 146 LYS A CA 1
ATOM 1114 C C . LYS A 1 146 ? -44.074 -2.388 63.912 1.00 96.31 146 LYS A C 1
ATOM 1116 O O . LYS A 1 146 ? -44.470 -2.739 65.016 1.00 96.31 146 LYS A O 1
ATOM 1121 N N . GLU A 1 147 ? -44.021 -1.111 63.533 1.00 96.31 147 GLU A N 1
ATOM 1122 C CA . GLU A 1 147 ? -44.395 0.007 64.416 1.00 96.31 147 GLU A CA 1
ATOM 1123 C C . GLU A 1 147 ? -45.818 -0.156 64.963 1.00 96.31 147 GLU A C 1
ATOM 1125 O O . GLU A 1 147 ? -46.042 -0.077 66.169 1.00 96.31 147 GLU A O 1
ATOM 1130 N N . ARG A 1 148 ? -46.779 -0.495 64.094 1.00 95.69 148 ARG A N 1
ATOM 1131 C CA . ARG A 1 148 ? -48.165 -0.764 64.513 1.00 95.69 148 ARG A CA 1
ATOM 1132 C C . ARG A 1 148 ? -48.271 -1.954 65.464 1.00 95.69 148 ARG A C 1
ATOM 1134 O O . ARG A 1 148 ? -49.077 -1.926 66.391 1.00 95.69 148 ARG A O 1
ATOM 1141 N N . ALA A 1 149 ? -47.503 -3.017 65.229 1.00 95.19 149 ALA A N 1
ATOM 1142 C CA . ALA A 1 149 ? -47.495 -4.177 66.113 1.00 95.19 149 ALA A CA 1
ATOM 1143 C C . ALA A 1 149 ? -46.931 -3.823 67.500 1.00 95.19 149 ALA A C 1
ATOM 1145 O O . ALA A 1 149 ? -47.510 -4.234 68.509 1.00 95.19 149 ALA A O 1
ATOM 1146 N N . ASP A 1 150 ? -45.864 -3.022 67.547 1.00 96.06 150 ASP A N 1
ATOM 1147 C CA . ASP A 1 150 ? -45.241 -2.545 68.784 1.00 96.06 150 ASP A CA 1
ATOM 1148 C C . ASP A 1 150 ? -46.185 -1.607 69.563 1.00 96.06 150 ASP A C 1
ATOM 1150 O O . ASP A 1 150 ? -46.350 -1.769 70.775 1.00 96.06 150 ASP A O 1
ATOM 1154 N N . GLU A 1 151 ? -46.896 -0.698 68.884 1.00 95.44 151 GLU A N 1
ATOM 1155 C CA . GLU A 1 151 ? -47.932 0.149 69.497 1.00 95.44 151 GLU A CA 1
ATOM 1156 C C . GLU A 1 151 ? -49.072 -0.678 70.106 1.00 95.44 151 GLU A C 1
ATOM 1158 O O . GLU A 1 151 ? -49.471 -0.455 71.253 1.00 95.44 151 GLU A O 1
ATOM 1163 N N . VAL A 1 152 ? -49.585 -1.670 69.370 1.00 95.81 152 VAL A N 1
ATOM 1164 C CA . VAL A 1 152 ? -50.642 -2.566 69.865 1.00 95.81 152 VAL A CA 1
ATOM 1165 C C . VAL A 1 152 ? -50.152 -3.375 71.068 1.00 95.81 152 VAL A C 1
ATOM 1167 O O . VAL A 1 152 ? -50.900 -3.567 72.031 1.00 95.81 152 VAL A O 1
ATOM 1170 N N . ALA A 1 153 ? -48.903 -3.846 71.048 1.00 94.56 153 ALA A N 1
ATOM 1171 C CA . ALA A 1 153 ? -48.309 -4.552 72.176 1.00 94.56 153 ALA A CA 1
ATOM 1172 C C . ALA A 1 153 ? -48.191 -3.646 73.414 1.00 94.56 153 ALA A C 1
ATOM 1174 O O . ALA A 1 153 ? -48.582 -4.063 74.508 1.00 94.56 153 ALA A O 1
ATOM 1175 N N . ALA A 1 154 ? -47.736 -2.401 73.247 1.00 94.38 154 ALA A N 1
ATOM 1176 C CA . ALA A 1 154 ? -47.643 -1.421 74.328 1.00 94.38 154 ALA A CA 1
ATOM 1177 C C . ALA A 1 154 ? -49.019 -1.119 74.947 1.00 94.38 154 ALA A C 1
ATOM 1179 O O . ALA A 1 154 ? -49.183 -1.225 76.164 1.00 94.38 154 ALA A O 1
ATOM 1180 N N . GLN A 1 155 ? -50.039 -0.867 74.117 1.00 93.31 155 GLN A N 1
ATOM 1181 C CA . GLN A 1 155 ? -51.413 -0.634 74.581 1.00 93.31 155 GLN A CA 1
ATOM 1182 C C . GLN A 1 155 ? -51.962 -1.816 75.391 1.00 93.31 155 GLN A C 1
ATOM 1184 O O . GLN A 1 155 ? -52.614 -1.623 76.419 1.00 93.31 155 GLN A O 1
ATOM 1189 N N . ARG A 1 156 ? -51.681 -3.056 74.964 1.00 93.12 156 ARG A N 1
ATOM 1190 C CA . ARG A 1 156 ? -52.087 -4.265 75.701 1.00 93.12 156 ARG A CA 1
ATOM 1191 C C . ARG A 1 156 ? -51.380 -4.381 77.049 1.00 93.12 156 ARG A C 1
ATOM 1193 O O . ARG A 1 156 ? -52.029 -4.724 78.036 1.00 93.12 156 ARG A O 1
ATOM 1200 N N . ILE A 1 157 ? -50.080 -4.088 77.109 1.00 93.62 157 ILE A N 1
ATOM 1201 C CA . ILE A 1 157 ? -49.322 -4.078 78.369 1.00 93.62 157 ILE A CA 1
ATOM 1202 C C . ILE A 1 157 ? -49.917 -3.051 79.339 1.00 93.62 157 ILE A C 1
ATOM 1204 O O . ILE A 1 157 ? -50.118 -3.365 80.515 1.00 93.62 157 ILE A O 1
ATOM 1208 N N . ASP A 1 158 ? -50.235 -1.852 78.858 1.00 91.38 158 ASP A N 1
ATOM 1209 C CA . ASP A 1 158 ? -50.800 -0.789 79.689 1.00 91.38 158 ASP A CA 1
ATOM 1210 C C . ASP A 1 158 ? -52.214 -1.119 80.173 1.00 91.38 158 ASP A C 1
ATOM 1212 O O . ASP A 1 158 ? -52.516 -0.915 81.351 1.00 91.38 158 ASP A O 1
ATOM 1216 N N . ALA A 1 159 ? -53.056 -1.714 79.323 1.00 89.00 159 ALA A N 1
ATOM 1217 C CA . ALA A 1 159 ? -54.380 -2.195 79.715 1.00 89.00 159 ALA A CA 1
ATOM 1218 C C . ALA A 1 159 ? -54.301 -3.243 80.839 1.00 89.00 159 ALA A C 1
ATOM 1220 O O . ALA A 1 159 ? -55.025 -3.143 81.829 1.00 89.00 159 ALA A O 1
ATOM 1221 N N . VAL A 1 160 ? -53.375 -4.205 80.736 1.00 90.19 160 VAL A N 1
ATOM 1222 C CA . VAL A 1 160 ? -53.150 -5.220 81.780 1.00 90.19 160 VAL A CA 1
ATOM 1223 C C . VAL A 1 160 ? -52.627 -4.591 83.074 1.00 90.19 160 VAL A C 1
ATOM 1225 O O . VAL A 1 160 ? -53.068 -4.967 84.159 1.00 90.19 160 VAL A O 1
ATOM 1228 N N . LYS A 1 161 ? -51.707 -3.622 82.994 1.00 86.81 161 LYS A N 1
ATOM 1229 C CA . LYS A 1 161 ? -51.217 -2.897 84.180 1.00 86.81 161 LYS A CA 1
ATOM 1230 C C . LYS A 1 161 ? -52.323 -2.098 84.862 1.00 86.81 161 LYS A C 1
ATOM 1232 O O . LYS A 1 161 ? -52.354 -2.059 86.089 1.00 86.81 161 LYS A O 1
ATOM 1237 N N . LYS A 1 162 ? -53.211 -1.473 84.085 1.00 84.62 162 LYS A N 1
ATOM 1238 C CA . LYS A 1 162 ? -54.350 -0.710 84.603 1.00 84.62 162 LYS A CA 1
ATOM 1239 C C . LYS A 1 162 ? -55.343 -1.630 85.316 1.00 84.62 162 LYS A C 1
ATOM 1241 O O . LYS A 1 162 ? -55.662 -1.372 86.464 1.00 84.62 162 LYS A O 1
ATOM 1246 N N . ALA A 1 163 ? -55.686 -2.766 84.707 1.00 80.12 163 ALA A N 1
ATOM 1247 C CA . ALA A 1 163 ? -56.553 -3.783 85.311 1.00 80.12 163 ALA A CA 1
ATOM 1248 C C . ALA A 1 163 ? -55.978 -4.447 86.581 1.00 80.12 163 ALA A C 1
ATOM 1250 O O . ALA A 1 163 ? -56.719 -5.067 87.328 1.00 80.12 163 ALA A O 1
ATOM 1251 N N . LYS A 1 164 ? -54.662 -4.356 86.824 1.00 75.69 164 LYS A N 1
ATOM 1252 C CA . LYS A 1 164 ? -54.007 -4.835 88.057 1.00 75.69 164 LYS A CA 1
ATOM 1253 C C . LYS A 1 164 ? -53.944 -3.793 89.183 1.00 75.69 164 LYS A C 1
ATOM 1255 O O . LYS A 1 164 ? -53.469 -4.131 90.264 1.00 75.69 164 LYS A O 1
ATOM 1260 N N . ARG A 1 165 ? -54.282 -2.530 88.906 1.00 66.44 165 ARG A N 1
ATOM 1261 C CA . ARG A 1 165 ? -54.233 -1.417 89.871 1.00 66.44 165 ARG A CA 1
ATOM 1262 C C . ARG A 1 165 ? -55.604 -1.046 90.448 1.00 66.44 165 ARG A C 1
ATOM 1264 O O . ARG A 1 165 ? -55.614 -0.305 91.428 1.00 66.44 165 ARG A O 1
ATOM 1271 N N . ASP A 1 166 ? -56.682 -1.550 89.854 1.00 51.59 166 ASP A N 1
ATOM 1272 C CA . ASP A 1 166 ? -58.041 -1.559 90.415 1.00 51.59 166 ASP A CA 1
ATOM 1273 C C . ASP A 1 166 ? -58.249 -2.831 91.257 1.00 51.59 166 ASP A C 1
ATOM 1275 O O . ASP A 1 166 ? -58.967 -2.752 92.279 1.00 51.59 166 ASP A O 1
#

Secondary structure (DSSP, 8-state):
--TTHHHHHHHHHHHHHHHHHHHHHHHHTGGGS-TT-HHHHHHHHHHHHHHHHHHHHHT-HHHHHHHHHHHHHHHHHHHHHHHHHHHHHHHHHHHHHHHHHHHHHHHHHHHHHHHHHHHHHHHHHHHHHHHHHHHHHHHHHHHHHHHHHHHHHHHHHHHHHHHTT-

Organism: NCBI:txid1534348

Foldseek 3Di:
DPPVLVVLVVVVVVVVVVCVVVVVCCVPPLVPDDLLDPVNLVSQQVCLVVQLVVCVVSVNVVSNVVSVVSNVSSVVSPVVVVVVVVVVVVVVVVVVVVVVVVVVVVVVVVVVVVVVVVVVVVVVVVVVVVVCVVVVVVVVVVVVVVVVVVVVVVVVVVVVVVVVVD

pLDDT: mean 81.4, std 14.71, range [42.06, 98.25]

Sequence (166 aa):
MNIIAMPLAILRLHYRAARIPLQIVEDHVVARLSSESPARLLYERSLGALDVTVGRALGDPGLAQRGAALAERSDVLREAGRLDAEAEAEARSASREFTTRRNEAIRASKNAQTAKDKAVEEARRNAEARTRNAAQPARERADTAKERADEVAAQRIDAVKKAKRD

Radius of gyration: 51.6 Å; chains: 1; bounding box: 97×17×151 Å